Protein AF-A0A1V6QEX6-F1 (afdb_monomer_lite)

pLDDT: mean 84.89, std 13.39, range [43.25, 97.44]

Sequence (81 aa):
MASFDTEVEGDLEKSTLGSTDQCNVSYVCPSFHSGFSIETALRAYNLTAGLNAAAGSEDAYLQCLASARGMTCAAGKILSA

Organism: NCBI:txid416450

Radius of gyration: 14.77 Å; chains: 1; bounding box: 36×24×41 Å

Secondary structure (DSSP, 8-state):
---TT------SS-PPP---TTHHHHTTS------------TT--TTSHHHHHHHTSHHHHHHHHHHHHHHHHHHHHHH--

Structure (mmCIF, N/CA/C/O backbone):
data_AF-A0A1V6QEX6-F1
#
_entry.id   AF-A0A1V6QEX6-F1
#
loop_
_atom_site.group_PDB
_atom_site.id
_atom_site.type_symbol
_atom_site.label_atom_id
_atom_site.label_alt_id
_atom_site.label_comp_id
_atom_site.label_asym_id
_atom_site.label_entity_id
_atom_site.label_seq_id
_atom_site.pdbx_PDB_ins_code
_atom_site.Cartn_x
_atom_site.Cartn_y
_atom_site.Cartn_z
_atom_site.occupancy
_atom_site.B_iso_or_equiv
_atom_site.auth_seq_id
_atom_site.auth_comp_id
_atom_site.auth_asym_id
_atom_site.auth_atom_id
_atom_site.pdbx_PDB_model_num
ATOM 1 N N . MET A 1 1 ? 15.875 -4.220 8.774 1.00 43.47 1 MET A N 1
ATOM 2 C CA . MET A 1 1 ? 14.559 -4.787 9.161 1.00 43.47 1 MET A CA 1
ATOM 3 C C . MET A 1 1 ? 13.833 -3.751 10.009 1.00 43.47 1 MET A C 1
ATOM 5 O O . MET A 1 1 ? 14.373 -3.380 11.037 1.00 43.47 1 MET A O 1
ATOM 9 N N . ALA A 1 2 ? 12.671 -3.259 9.575 1.00 43.25 2 ALA A N 1
ATOM 10 C CA . ALA A 1 2 ? 11.893 -2.241 10.299 1.00 43.25 2 ALA A CA 1
ATOM 11 C C . ALA A 1 2 ? 11.268 -2.795 11.609 1.00 43.25 2 ALA A C 1
ATOM 13 O O . ALA A 1 2 ? 10.724 -3.904 11.595 1.00 43.25 2 ALA A O 1
ATOM 14 N N . SER A 1 3 ? 11.380 -2.063 12.723 1.00 56.47 3 SER A N 1
ATOM 15 C CA . SER A 1 3 ? 10.761 -2.346 14.036 1.00 56.47 3 SER A CA 1
ATOM 16 C C . SER A 1 3 ? 9.394 -1.652 14.175 1.00 56.47 3 SER A C 1
ATOM 18 O O . SER A 1 3 ? 9.005 -0.883 13.296 1.00 56.47 3 SER A O 1
ATOM 20 N N . PHE A 1 4 ? 8.665 -1.896 15.273 1.00 54.88 4 PHE A N 1
ATOM 21 C CA . PHE A 1 4 ? 7.417 -1.178 15.601 1.00 54.88 4 PHE A CA 1
ATOM 22 C C . PHE A 1 4 ? 7.582 0.351 15.641 1.00 54.88 4 PHE A C 1
ATOM 24 O O . PHE A 1 4 ? 6.624 1.070 15.372 1.00 54.88 4 PHE A O 1
ATOM 31 N N . ASP A 1 5 ? 8.797 0.825 15.911 1.00 65.62 5 ASP A N 1
ATOM 32 C CA . ASP A 1 5 ? 9.146 2.246 15.994 1.00 65.62 5 ASP A CA 1
ATOM 33 C C . ASP A 1 5 ? 9.554 2.841 14.640 1.00 65.62 5 ASP A C 1
ATOM 35 O O . ASP A 1 5 ? 10.077 3.950 14.576 1.00 65.62 5 ASP A O 1
ATOM 39 N N . THR A 1 6 ? 9.366 2.103 13.542 1.00 70.56 6 THR A N 1
ATOM 40 C CA . THR A 1 6 ? 9.676 2.629 12.211 1.00 70.56 6 THR A CA 1
ATOM 41 C C . THR A 1 6 ? 8.671 3.716 11.867 1.00 70.56 6 THR A C 1
ATOM 43 O O . THR A 1 6 ? 7.493 3.428 11.643 1.00 70.56 6 THR A O 1
ATOM 46 N N . GLU A 1 7 ? 9.142 4.958 11.816 1.00 64.19 7 GLU A N 1
ATOM 47 C CA . GLU A 1 7 ? 8.345 6.074 11.327 1.00 64.19 7 GLU A CA 1
ATOM 48 C C . GLU A 1 7 ? 8.051 5.878 9.838 1.00 64.19 7 GLU A C 1
ATOM 50 O O . GLU A 1 7 ? 8.947 5.657 9.022 1.00 64.19 7 GLU A O 1
ATOM 55 N N . VAL A 1 8 ? 6.765 5.922 9.502 1.00 62.19 8 VAL A N 1
ATOM 56 C CA . VAL A 1 8 ? 6.284 5.947 8.123 1.00 62.19 8 VAL A CA 1
ATOM 57 C C . VAL A 1 8 ? 5.807 7.367 7.867 1.00 62.19 8 VAL A C 1
ATOM 59 O O . VAL A 1 8 ? 4.872 7.829 8.522 1.00 62.19 8 VAL A O 1
ATOM 62 N N . GLU A 1 9 ? 6.472 8.068 6.951 1.00 62.31 9 GLU A N 1
ATOM 63 C CA . GLU A 1 9 ? 6.090 9.424 6.564 1.00 62.31 9 GLU A CA 1
ATOM 64 C C . GLU A 1 9 ? 4.729 9.392 5.855 1.00 62.31 9 GLU A C 1
ATOM 66 O O . GLU A 1 9 ? 4.535 8.670 4.875 1.00 62.31 9 GLU A O 1
ATOM 71 N N . GLY A 1 10 ? 3.764 10.142 6.389 1.00 57.00 10 GLY A N 1
ATOM 72 C CA . GLY A 1 10 ? 2.429 10.279 5.819 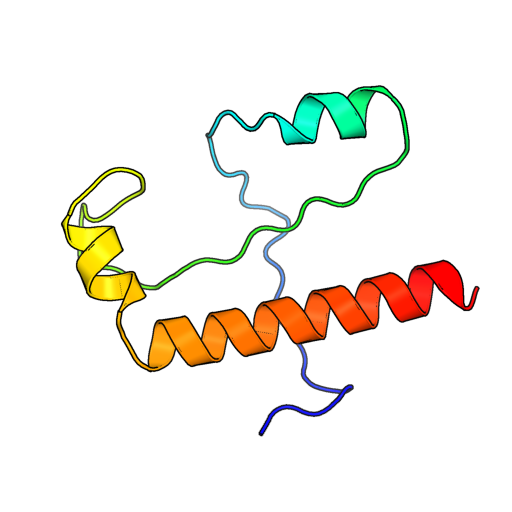1.00 57.00 10 GLY A CA 1
ATOM 73 C C . GLY A 1 10 ? 2.254 11.655 5.189 1.00 57.00 10 GLY A C 1
ATOM 74 O O . GLY A 1 10 ? 2.412 12.665 5.869 1.00 57.00 10 GLY A O 1
ATOM 75 N N . ASP A 1 11 ? 1.876 11.696 3.914 1.00 66.25 11 ASP A N 1
ATOM 76 C CA . ASP A 1 11 ? 1.458 12.925 3.239 1.00 66.25 11 ASP A CA 1
ATOM 77 C C . ASP A 1 11 ? -0.068 13.056 3.346 1.00 66.25 11 ASP A C 1
ATOM 79 O O . ASP A 1 11 ? -0.813 12.322 2.695 1.00 66.25 11 ASP A O 1
ATOM 83 N N . LEU A 1 12 ? -0.529 13.957 4.217 1.00 64.81 12 LEU A N 1
ATOM 84 C CA . LEU A 1 12 ? -1.957 14.200 4.457 1.00 64.81 12 LEU A CA 1
ATOM 85 C C . LEU A 1 12 ? -2.556 15.259 3.519 1.00 64.81 12 LEU A C 1
ATOM 87 O O . LEU A 1 12 ? -3.773 15.439 3.510 1.00 64.81 12 LEU A O 1
ATOM 91 N N . GLU A 1 13 ? -1.728 15.968 2.749 1.00 69.25 13 GLU A N 1
ATOM 92 C CA . GLU A 1 13 ? -2.177 17.060 1.879 1.00 69.25 13 GLU A CA 1
ATOM 93 C C . GLU A 1 13 ? -2.406 16.602 0.434 1.00 69.25 13 GLU A C 1
ATOM 95 O O . GLU A 1 13 ? -3.176 17.222 -0.306 1.00 69.25 13 GLU A O 1
ATOM 100 N N . LYS A 1 14 ? -1.794 15.487 0.018 1.00 66.50 14 LYS A N 1
ATOM 101 C CA . LYS A 1 14 ? -2.021 14.908 -1.310 1.00 66.50 14 LYS A CA 1
ATOM 102 C C . LYS A 1 14 ? -3.214 13.955 -1.332 1.00 66.50 14 LYS A C 1
ATOM 104 O O . LYS A 1 14 ? -3.167 12.836 -0.832 1.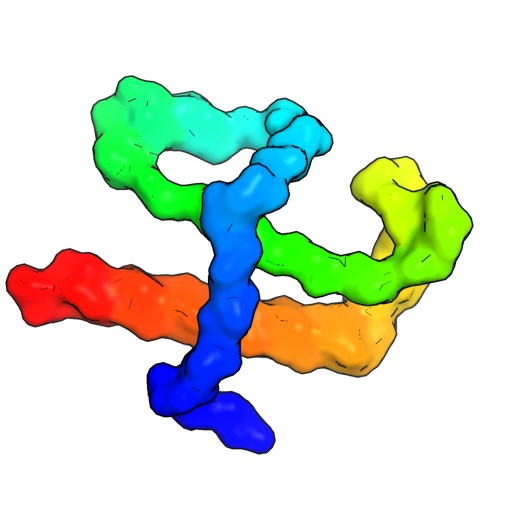00 66.50 14 LYS A O 1
ATOM 109 N N . SER A 1 15 ? -4.267 14.368 -2.036 1.00 63.94 15 SER A N 1
ATOM 110 C CA . SER A 1 15 ? -5.347 13.473 -2.459 1.00 63.94 15 SER A CA 1
ATOM 111 C C . SER A 1 15 ? -4.979 12.776 -3.772 1.00 63.94 15 SER A C 1
ATOM 113 O O . SER A 1 15 ? -4.524 13.416 -4.723 1.00 63.94 15 SER A O 1
ATOM 115 N N . THR A 1 16 ? -5.189 11.461 -3.839 1.00 69.88 16 THR A N 1
ATOM 116 C CA . THR A 1 16 ? -5.096 10.699 -5.088 1.00 69.88 16 THR A CA 1
ATOM 117 C C . THR A 1 16 ? -6.474 10.596 -5.736 1.00 69.88 16 THR A C 1
ATOM 119 O O . THR A 1 16 ? -7.476 10.317 -5.081 1.00 69.88 16 THR A O 1
ATOM 122 N N . LEU A 1 17 ? -6.533 10.835 -7.047 1.00 74.25 17 LEU A N 1
ATOM 123 C CA . LEU A 1 17 ? -7.750 10.632 -7.826 1.00 74.25 17 LEU A CA 1
ATOM 124 C C . LEU A 1 17 ? -7.842 9.157 -8.226 1.00 74.25 17 LEU A C 1
ATOM 126 O O . LEU A 1 17 ? -6.950 8.629 -8.889 1.00 74.25 17 LEU A O 1
ATOM 130 N N . GLY A 1 18 ? -8.929 8.497 -7.842 1.00 79.12 18 GLY A N 1
ATOM 131 C CA . GLY A 1 18 ? -9.193 7.105 -8.185 1.00 79.12 18 GLY A CA 1
ATOM 132 C C . GLY A 1 18 ? -10.500 6.630 -7.567 1.00 79.12 18 GLY A C 1
ATOM 133 O O . GLY A 1 18 ? -10.875 7.070 -6.482 1.00 79.12 18 GLY A O 1
ATOM 134 N N . SER A 1 19 ? -11.218 5.751 -8.264 1.00 86.62 19 SER A N 1
ATOM 135 C CA . SER A 1 19 ? -12.373 5.066 -7.690 1.00 86.62 19 SER A CA 1
ATOM 136 C C . SER A 1 19 ? -11.929 3.789 -6.981 1.00 86.62 19 SER A C 1
ATOM 138 O O . SER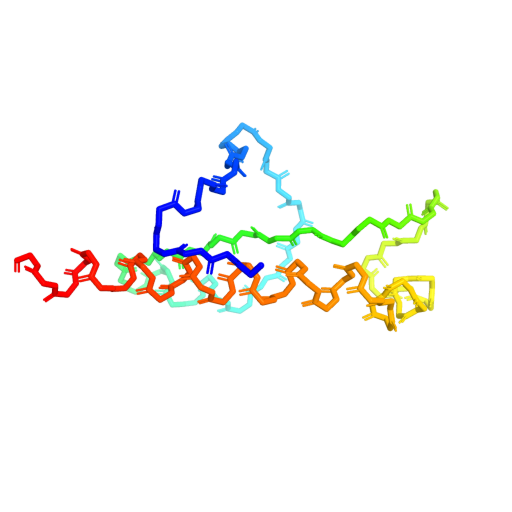 A 1 19 ? -11.055 3.062 -7.449 1.00 86.62 19 SER A O 1
ATOM 140 N N . THR A 1 20 ? -12.548 3.515 -5.839 1.00 90.69 20 THR A N 1
ATOM 141 C CA . THR A 1 20 ? -12.313 2.330 -5.013 1.00 90.69 20 THR A CA 1
ATOM 142 C C . THR A 1 20 ? -13.638 1.910 -4.393 1.00 90.69 20 THR A C 1
ATOM 144 O O . THR A 1 20 ? -14.435 2.753 -3.976 1.00 90.69 20 THR A O 1
ATOM 147 N N . ASP A 1 21 ? -13.888 0.607 -4.342 1.00 94.94 21 ASP A N 1
ATOM 148 C CA . ASP A 1 21 ? -15.052 0.043 -3.662 1.00 94.94 21 ASP A CA 1
ATOM 149 C C . ASP A 1 21 ? -14.940 0.134 -2.135 1.00 94.94 21 ASP A C 1
ATOM 151 O O . ASP A 1 21 ? -15.958 0.015 -1.453 1.00 94.94 21 ASP A O 1
ATOM 155 N N . GLN A 1 22 ? -13.763 0.469 -1.589 1.00 93.50 22 GLN A N 1
ATOM 156 C CA . GLN A 1 22 ? -13.601 0.733 -0.160 1.00 93.50 22 GLN A CA 1
ATOM 157 C C . GLN A 1 22 ? -14.436 1.926 0.325 1.00 93.50 22 GLN A C 1
ATOM 159 O O . GLN A 1 22 ? -14.810 1.991 1.499 1.00 93.50 22 GLN A O 1
ATOM 164 N N . CYS A 1 23 ? -14.819 2.834 -0.578 1.00 89.31 23 CYS A N 1
ATOM 165 C CA . CYS A 1 23 ? -15.761 3.897 -0.247 1.00 89.31 23 CYS A CA 1
ATOM 166 C C . CYS A 1 23 ? -17.104 3.343 0.256 1.00 89.31 23 CYS A C 1
ATOM 168 O O . CYS A 1 23 ? -17.711 3.948 1.137 1.00 89.31 23 CYS A O 1
ATOM 170 N N . ASN A 1 24 ? -17.545 2.172 -0.229 1.00 95.81 24 ASN A N 1
ATOM 171 C CA . ASN A 1 24 ? -18.777 1.530 0.241 1.00 95.81 24 ASN A CA 1
ATOM 172 C C . ASN A 1 24 ? -18.713 1.195 1.737 1.00 95.81 24 ASN A C 1
ATOM 174 O O . ASN A 1 24 ? -19.727 1.285 2.423 1.00 95.81 24 ASN A O 1
ATOM 178 N N . VAL A 1 25 ? -17.530 0.847 2.253 1.00 95.19 25 VAL A N 1
ATOM 179 C CA . VAL A 1 25 ? -17.322 0.582 3.683 1.00 95.19 25 VAL A CA 1
ATOM 180 C C . VAL A 1 25 ? -17.279 1.893 4.461 1.00 95.19 25 VAL A C 1
ATOM 182 O O . VAL A 1 25 ? -17.998 2.042 5.450 1.00 95.19 25 VAL A O 1
ATOM 185 N N . SER A 1 26 ? -16.525 2.886 3.976 1.00 94.19 26 SER A N 1
ATOM 186 C CA . SER A 1 26 ? -16.410 4.183 4.657 1.00 94.19 26 SER A CA 1
ATOM 187 C C . SER A 1 26 ? -17.708 4.993 4.690 1.00 94.19 26 SER A C 1
ATOM 189 O O . SER A 1 26 ? -17.835 5.895 5.513 1.00 94.19 26 SER A O 1
ATOM 191 N N . TYR A 1 27 ? -18.683 4.678 3.832 1.00 94.06 27 TYR A N 1
ATOM 192 C CA . TYR A 1 27 ? -20.036 5.234 3.919 1.00 94.06 27 TYR A CA 1
ATOM 193 C C . TYR A 1 27 ? -20.844 4.688 5.102 1.00 94.06 27 TYR A C 1
ATOM 195 O O . TYR A 1 27 ? -21.751 5.367 5.581 1.00 94.06 27 TYR A O 1
ATOM 203 N N . VAL A 1 28 ? -20.554 3.466 5.551 1.00 97.44 28 VAL A N 1
ATOM 204 C CA . VAL A 1 28 ? -21.346 2.763 6.570 1.00 97.44 28 VAL A CA 1
ATOM 205 C C . VAL A 1 28 ? -20.759 2.948 7.966 1.00 97.44 28 VAL A C 1
ATOM 207 O O . VAL A 1 28 ? -21.509 3.014 8.940 1.00 97.44 28 VAL A O 1
ATOM 210 N N . CYS A 1 29 ? -19.435 3.040 8.091 1.00 95.31 29 CYS A N 1
ATOM 211 C CA . CYS A 1 29 ? -18.780 3.174 9.388 1.00 95.31 29 CYS A CA 1
ATOM 212 C C . CYS A 1 29 ? -17.489 4.003 9.324 1.00 95.31 29 CYS A C 1
ATOM 214 O O . CYS A 1 29 ? -16.872 4.117 8.257 1.00 95.31 29 CYS A O 1
ATOM 216 N N . PRO A 1 30 ? -17.037 4.546 10.476 1.00 92.75 30 PRO A N 1
ATOM 217 C CA . PRO A 1 30 ? -15.707 5.129 10.585 1.00 92.75 30 PRO A CA 1
ATOM 218 C C . PRO A 1 30 ? -14.660 4.157 10.041 1.00 92.75 30 PRO A C 1
ATOM 220 O O . PRO A 1 30 ? -14.578 3.010 10.474 1.00 92.75 30 PRO A O 1
ATOM 223 N N . SER A 1 31 ? -13.894 4.621 9.061 1.00 91.25 31 SER A N 1
ATOM 224 C CA . SER A 1 31 ? -12.968 3.793 8.296 1.00 91.25 31 SER A CA 1
ATOM 225 C C . SER A 1 31 ? -11.640 4.509 8.112 1.00 91.25 31 SER A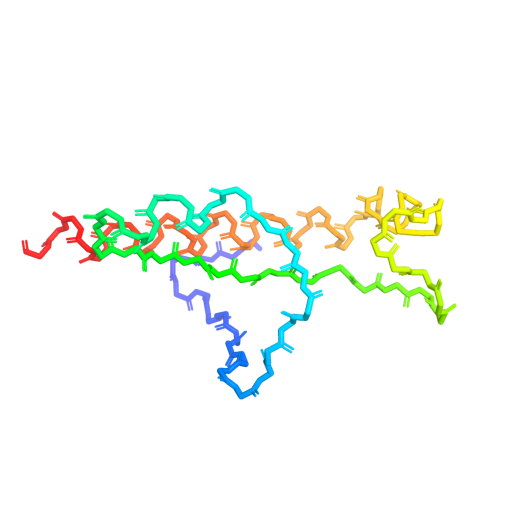 C 1
ATOM 227 O O . SER A 1 31 ? -11.582 5.737 8.053 1.00 91.25 31 SER A O 1
ATOM 229 N N . PHE A 1 32 ? -10.576 3.723 7.977 1.00 87.75 32 PHE A N 1
ATOM 230 C CA . PHE A 1 32 ? -9.240 4.196 7.642 1.00 87.75 32 PHE A CA 1
ATOM 231 C C . PHE A 1 32 ? -8.820 3.588 6.302 1.00 87.75 32 PHE A C 1
ATOM 233 O O . PHE A 1 32 ? -8.843 2.368 6.144 1.00 87.75 32 PHE A O 1
ATOM 240 N N . HIS A 1 33 ? -8.465 4.436 5.335 1.00 87.69 33 HIS A N 1
ATOM 241 C CA . HIS A 1 33 ? -8.000 4.025 4.011 1.00 87.69 33 HIS A CA 1
ATOM 242 C C . HIS A 1 33 ? -6.722 4.794 3.666 1.00 87.69 33 HIS A C 1
ATOM 244 O O . HIS A 1 33 ? -6.773 5.880 3.094 1.00 87.69 33 HIS A O 1
ATOM 250 N N . SER A 1 34 ? -5.574 4.255 4.074 1.00 82.56 34 SER A N 1
ATOM 251 C CA . SER A 1 34 ? -4.273 4.810 3.707 1.00 82.56 34 SER A CA 1
ATOM 252 C C . SER A 1 34 ? -3.862 4.383 2.300 1.00 82.56 34 SER A C 1
ATOM 254 O O . SER A 1 34 ? -4.225 3.308 1.822 1.00 82.56 34 SER A O 1
ATOM 256 N N . GLY A 1 35 ? -3.073 5.234 1.646 1.00 82.88 35 GLY A N 1
ATOM 257 C CA . GLY A 1 35 ? -2.357 4.891 0.423 1.00 82.88 35 GLY A CA 1
ATOM 258 C C . GLY A 1 35 ? -0.905 4.523 0.717 1.00 82.88 35 GLY A C 1
ATOM 259 O O . GLY A 1 35 ? -0.325 4.970 1.704 1.00 82.88 35 GLY A O 1
ATOM 260 N N . PHE A 1 36 ? -0.306 3.741 -0.174 1.00 86.81 36 PHE A N 1
ATOM 261 C CA . PHE A 1 36 ? 1.144 3.661 -0.324 1.00 86.81 36 PHE A CA 1
ATOM 262 C C . PHE A 1 36 ? 1.474 3.741 -1.815 1.00 86.81 36 PHE A C 1
ATOM 264 O O . PHE A 1 36 ? 0.637 3.407 -2.657 1.00 86.81 36 PHE A O 1
ATOM 271 N N . SER A 1 37 ? 2.680 4.194 -2.133 1.00 87.19 37 SER A N 1
ATOM 272 C CA . SER A 1 37 ? 3.125 4.400 -3.509 1.00 87.19 37 SER A CA 1
ATOM 273 C C . SER A 1 37 ? 4.278 3.466 -3.828 1.00 87.19 37 SER A C 1
ATOM 275 O O . SER A 1 37 ? 5.067 3.147 -2.946 1.00 87.19 37 SER A O 1
ATOM 277 N N . ILE A 1 38 ? 4.367 3.064 -5.093 1.00 91.75 38 ILE A N 1
ATOM 278 C CA . ILE A 1 38 ? 5.541 2.411 -5.669 1.00 91.75 38 ILE A CA 1
ATOM 279 C C . ILE A 1 38 ? 6.211 3.441 -6.570 1.00 91.75 38 ILE A C 1
ATOM 281 O O . ILE A 1 38 ? 5.536 4.089 -7.375 1.00 91.75 38 ILE A O 1
ATOM 285 N N . GLU A 1 39 ? 7.525 3.592 -6.441 1.00 90.88 39 GLU A N 1
ATOM 286 C CA . GLU A 1 39 ? 8.290 4.466 -7.326 1.00 90.88 39 GLU A CA 1
ATOM 287 C C . GLU A 1 39 ? 8.316 3.895 -8.745 1.00 90.88 39 GLU A C 1
ATOM 289 O O . GLU A 1 39 ? 8.565 2.709 -8.968 1.00 90.88 39 GLU A O 1
ATOM 294 N N . THR A 1 40 ? 8.028 4.746 -9.725 1.00 93.12 40 THR A N 1
ATOM 295 C CA . THR A 1 40 ? 7.866 4.334 -11.121 1.00 93.12 40 THR A CA 1
ATOM 296 C C . THR A 1 40 ? 8.536 5.313 -12.076 1.00 93.12 40 THR A C 1
ATOM 298 O O . THR A 1 40 ? 8.788 6.474 -11.757 1.00 93.12 40 THR A O 1
ATOM 301 N N . ALA A 1 41 ? 8.822 4.845 -13.293 1.00 91.50 41 ALA A N 1
ATOM 302 C CA . ALA A 1 41 ? 9.270 5.720 -14.368 1.00 91.50 41 ALA A CA 1
ATOM 303 C C . ALA A 1 41 ? 8.166 6.716 -14.782 1.00 91.50 41 ALA A C 1
ATOM 305 O O . ALA A 1 41 ? 6.973 6.486 -14.578 1.00 91.50 41 ALA A O 1
ATOM 306 N N . LEU A 1 42 ? 8.552 7.815 -15.437 1.00 92.19 42 LEU A N 1
ATOM 307 C CA . LEU A 1 42 ? 7.598 8.819 -15.913 1.00 92.19 42 LEU A CA 1
ATOM 308 C C . LEU A 1 42 ? 6.497 8.169 -16.778 1.00 92.19 42 LEU A C 1
ATOM 310 O O . LEU A 1 42 ? 6.786 7.456 -17.738 1.00 92.19 42 LEU A O 1
ATOM 314 N N . ARG A 1 43 ? 5.228 8.480 -16.475 1.00 88.62 43 ARG A N 1
ATOM 315 C CA . ARG A 1 43 ? 4.013 7.944 -17.134 1.00 88.62 43 ARG A CA 1
ATOM 316 C C . ARG A 1 43 ? 3.729 6.451 -16.888 1.00 88.62 43 ARG A C 1
ATOM 318 O O . ARG A 1 43 ? 2.847 5.909 -17.551 1.00 88.62 43 ARG A O 1
ATOM 325 N N . ALA A 1 44 ? 4.398 5.798 -15.940 1.00 93.25 44 ALA A N 1
ATOM 326 C CA . ALA A 1 44 ? 4.053 4.450 -15.490 1.00 93.25 44 ALA A CA 1
ATOM 327 C C . ALA A 1 44 ? 3.139 4.517 -14.253 1.00 93.25 44 ALA A C 1
ATOM 329 O O . ALA A 1 44 ? 3.595 4.495 -13.122 1.00 93.25 44 ALA A O 1
ATOM 330 N N . TYR A 1 45 ? 1.830 4.626 -14.472 1.00 90.00 45 TYR A N 1
ATOM 331 C CA . TYR A 1 45 ? 0.819 4.752 -13.412 1.00 90.00 45 TYR A CA 1
ATOM 332 C C . TYR A 1 45 ? -0.078 3.507 -13.336 1.00 90.00 45 TYR A C 1
ATOM 334 O O . TYR A 1 45 ? 0.151 2.511 -14.031 1.00 90.00 45 TYR A O 1
ATOM 342 N N . ASN A 1 46 ? -1.110 3.560 -12.490 1.00 90.25 46 ASN A N 1
ATOM 343 C CA . ASN A 1 46 ? -2.128 2.516 -12.371 1.00 90.25 46 ASN A CA 1
ATOM 344 C C . ASN A 1 46 ? -2.627 2.042 -13.743 1.00 90.25 46 ASN A C 1
ATOM 346 O O . ASN A 1 46 ? -2.829 2.842 -14.651 1.00 90.25 46 ASN A 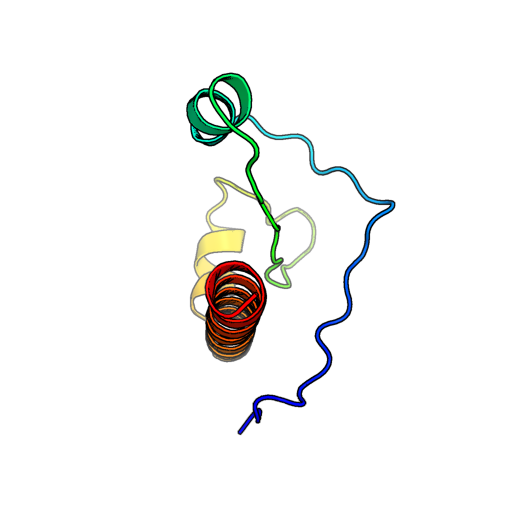O 1
ATOM 350 N N . LEU A 1 47 ? -2.855 0.734 -13.877 1.00 91.06 47 LEU A N 1
ATOM 351 C CA . LEU A 1 47 ? -3.340 0.104 -15.114 1.00 91.06 47 LEU A CA 1
ATOM 352 C C . LEU A 1 47 ? -2.356 0.156 -16.301 1.00 91.06 47 LEU A C 1
ATOM 354 O O . LEU A 1 47 ? -2.754 -0.079 -17.440 1.00 91.06 47 LEU A O 1
ATOM 358 N N . THR A 1 48 ? -1.068 0.419 -16.061 1.00 95.69 48 THR A N 1
ATOM 359 C CA . THR A 1 48 ? -0.027 0.346 -17.098 1.00 95.69 48 THR A CA 1
ATOM 360 C C . THR A 1 48 ? 0.915 -0.839 -16.878 1.00 95.69 48 THR A C 1
ATOM 362 O O . THR A 1 48 ? 1.176 -1.254 -15.748 1.00 95.69 48 THR A O 1
ATOM 365 N N . ALA A 1 49 ? 1.500 -1.359 -17.962 1.00 95.88 49 ALA A N 1
ATOM 366 C CA . ALA A 1 49 ? 2.547 -2.381 -17.877 1.00 95.88 49 ALA A CA 1
ATOM 367 C C . ALA A 1 49 ? 3.813 -1.876 -17.154 1.00 95.88 49 ALA A C 1
ATOM 369 O O . ALA A 1 49 ? 4.533 -2.667 -16.549 1.00 95.88 49 ALA A O 1
ATOM 370 N N . GLY A 1 50 ? 4.063 -0.561 -17.185 1.00 95.12 50 GLY A N 1
ATOM 371 C CA . GLY A 1 50 ? 5.185 0.060 -16.483 1.00 95.12 50 GLY A CA 1
ATOM 372 C C . GLY A 1 50 ? 5.070 -0.065 -14.964 1.00 95.12 50 GLY A C 1
ATOM 373 O O . GLY A 1 50 ? 6.048 -0.433 -14.317 1.00 95.12 50 GLY A O 1
ATOM 374 N N . LEU A 1 51 ? 3.873 0.150 -14.401 1.00 94.81 51 LEU A N 1
ATOM 375 C CA . LEU A 1 51 ? 3.640 -0.093 -12.974 1.00 94.81 51 LEU A CA 1
ATOM 376 C C . LEU A 1 51 ? 3.837 -1.571 -12.628 1.00 94.81 51 LEU A C 1
ATOM 378 O O . LEU A 1 51 ? 4.458 -1.870 -11.618 1.00 94.81 51 LEU A O 1
ATOM 382 N N . ASN A 1 52 ? 3.362 -2.495 -13.470 1.00 95.19 52 ASN A N 1
ATOM 383 C CA . ASN A 1 52 ? 3.545 -3.928 -13.225 1.00 95.19 52 ASN A CA 1
ATOM 384 C C . ASN A 1 52 ? 5.031 -4.322 -13.157 1.00 95.19 52 ASN A C 1
ATOM 386 O O . ASN A 1 52 ? 5.425 -5.104 -12.298 1.00 95.19 52 ASN A O 1
ATOM 390 N N . ALA A 1 53 ? 5.866 -3.753 -14.031 1.00 95.19 53 ALA A N 1
ATOM 391 C CA . ALA A 1 53 ? 7.309 -3.972 -13.979 1.00 95.19 53 ALA A CA 1
ATOM 392 C C . ALA A 1 53 ? 7.932 -3.407 -12.689 1.00 95.19 53 ALA A C 1
ATOM 394 O O . ALA A 1 53 ? 8.712 -4.096 -12.038 1.00 95.19 53 ALA A O 1
ATOM 395 N N . ALA A 1 54 ? 7.555 -2.187 -12.291 1.00 95.94 54 ALA A N 1
ATOM 396 C CA . ALA A 1 54 ? 8.045 -1.562 -11.061 1.00 95.94 54 ALA A CA 1
ATOM 397 C C . ALA A 1 54 ? 7.584 -2.299 -9.791 1.00 95.94 54 ALA A C 1
ATOM 399 O O . ALA A 1 54 ? 8.357 -2.458 -8.849 1.00 95.94 54 ALA A O 1
ATOM 400 N N . ALA A 1 55 ? 6.355 -2.818 -9.784 1.00 95.62 55 ALA A N 1
ATOM 401 C CA . ALA A 1 55 ? 5.803 -3.600 -8.681 1.00 95.62 55 ALA A CA 1
ATOM 402 C C . ALA A 1 55 ? 6.543 -4.928 -8.448 1.00 95.62 55 ALA A C 1
ATOM 404 O O . ALA A 1 55 ? 6.496 -5.464 -7.345 1.00 95.62 55 ALA A O 1
ATOM 405 N N . GLY A 1 56 ? 7.248 -5.444 -9.461 1.00 95.25 56 GLY A N 1
ATOM 406 C CA . GLY A 1 56 ? 8.108 -6.623 -9.340 1.00 95.25 56 GLY A CA 1
ATOM 407 C C . GLY A 1 56 ? 9.492 -6.352 -8.738 1.00 95.25 56 GLY A C 1
ATOM 408 O O . GLY A 1 56 ? 10.289 -7.282 -8.641 1.00 95.25 56 GLY A O 1
ATOM 409 N N . SER A 1 57 ? 9.811 -5.104 -8.379 1.00 96.06 57 SER A N 1
ATOM 410 C CA . SER A 1 57 ? 11.113 -4.734 -7.813 1.00 96.06 57 SER A CA 1
ATOM 411 C C . SER A 1 57 ? 11.245 -5.083 -6.325 1.00 96.06 57 SER A C 1
ATOM 413 O O . SER A 1 57 ? 10.258 -5.196 -5.596 1.00 96.06 57 SER A O 1
ATOM 415 N N . GLU A 1 58 ? 12.490 -5.213 -5.856 1.00 95.94 58 GLU A N 1
ATOM 416 C CA . GLU A 1 58 ? 12.785 -5.406 -4.430 1.00 95.94 58 GLU A CA 1
ATOM 417 C C . GLU A 1 58 ? 12.338 -4.202 -3.585 1.00 95.94 58 GLU A C 1
ATOM 419 O O . GLU A 1 58 ? 11.777 -4.385 -2.505 1.00 95.94 58 GLU A O 1
ATOM 424 N N . ASP A 1 59 ? 12.485 -2.980 -4.100 1.00 93.19 59 ASP A N 1
ATOM 425 C CA . ASP A 1 59 ? 12.045 -1.766 -3.406 1.00 93.19 59 ASP A CA 1
ATOM 426 C C . ASP A 1 59 ? 10.526 -1.753 -3.197 1.00 93.19 59 ASP A C 1
ATOM 428 O O . ASP A 1 59 ? 10.056 -1.488 -2.087 1.00 93.19 59 ASP A O 1
ATOM 432 N N . ALA A 1 60 ? 9.747 -2.123 -4.221 1.00 94.62 60 ALA A N 1
ATOM 433 C CA . ALA A 1 60 ? 8.296 -2.255 -4.100 1.00 94.62 60 ALA A CA 1
ATOM 434 C C . ALA A 1 60 ? 7.904 -3.319 -3.060 1.00 94.62 60 ALA A C 1
ATOM 436 O O . ALA A 1 60 ? 6.967 -3.121 -2.281 1.00 94.62 60 ALA A O 1
ATOM 437 N N . TYR A 1 61 ? 8.646 -4.430 -2.994 1.00 94.94 61 TYR A N 1
ATOM 438 C CA . TYR A 1 61 ? 8.453 -5.454 -1.966 1.00 94.94 61 TYR A CA 1
ATOM 439 C C . TYR A 1 61 ? 8.734 -4.918 -0.553 1.00 94.94 61 TYR A C 1
ATOM 441 O O . TYR A 1 61 ? 7.924 -5.115 0.358 1.00 94.94 61 TYR A O 1
ATOM 449 N N . LEU A 1 62 ? 9.841 -4.198 -0.355 1.00 93.44 62 LEU A N 1
ATOM 450 C CA . LEU A 1 62 ? 10.190 -3.605 0.939 1.00 93.44 62 LEU A CA 1
ATOM 451 C C . LEU A 1 62 ? 9.177 -2.537 1.375 1.00 93.44 62 LEU A C 1
ATOM 453 O O . LEU A 1 62 ? 8.793 -2.503 2.548 1.00 93.44 62 LEU A O 1
ATOM 457 N N . GLN A 1 63 ? 8.692 -1.716 0.443 1.00 90.75 63 GLN A N 1
ATOM 458 C CA . GLN A 1 63 ? 7.627 -0.742 0.696 1.00 90.75 63 GLN A CA 1
ATOM 459 C C . GLN A 1 63 ? 6.308 -1.424 1.074 1.00 90.75 63 GLN A C 1
ATOM 461 O O . GLN A 1 63 ? 5.657 -1.012 2.036 1.00 90.75 63 GLN A O 1
ATOM 466 N N . CYS A 1 64 ? 5.939 -2.512 0.393 1.00 92.94 64 CYS A N 1
ATOM 467 C CA . CYS A 1 64 ? 4.768 -3.317 0.743 1.00 92.94 64 CYS A CA 1
ATOM 468 C C . CYS A 1 64 ? 4.871 -3.870 2.175 1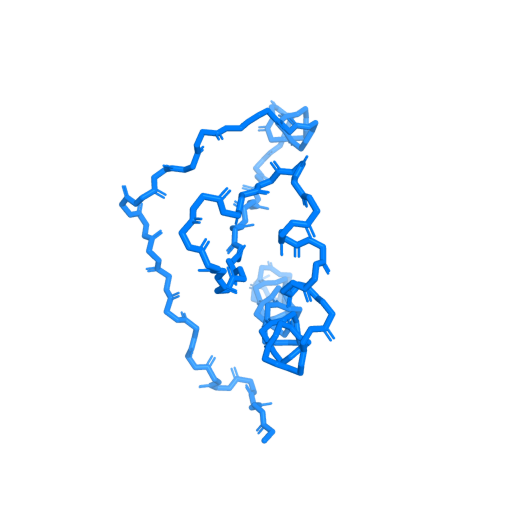.00 92.94 64 CYS A C 1
ATOM 470 O O . CYS A 1 64 ? 3.932 -3.744 2.966 1.00 92.94 64 CYS A O 1
ATOM 472 N N . LEU A 1 65 ? 6.037 -4.404 2.560 1.00 94.06 65 LEU A N 1
ATOM 473 C CA . LEU A 1 65 ? 6.278 -4.870 3.929 1.00 94.06 65 LEU A CA 1
ATOM 474 C C . LEU A 1 65 ? 6.170 -3.745 4.964 1.00 94.06 65 LEU A C 1
ATOM 476 O O . LEU A 1 65 ? 5.612 -3.962 6.042 1.00 94.06 65 LEU A O 1
ATOM 480 N N . ALA A 1 66 ? 6.704 -2.559 4.667 1.00 90.19 66 ALA A N 1
ATOM 481 C CA . ALA A 1 66 ? 6.591 -1.398 5.548 1.00 90.19 66 ALA A CA 1
ATOM 482 C C . ALA A 1 66 ? 5.126 -0.968 5.721 1.00 90.19 66 ALA A C 1
ATOM 484 O O . ALA A 1 66 ? 4.675 -0.775 6.850 1.00 90.19 66 ALA A O 1
ATOM 485 N N . SER A 1 67 ? 4.363 -0.920 4.626 1.00 91.12 67 SER A N 1
ATOM 486 C CA . SER A 1 67 ? 2.930 -0.604 4.639 1.00 91.12 67 SER A CA 1
ATOM 487 C C . SER A 1 67 ? 2.127 -1.608 5.478 1.00 91.12 67 SER A C 1
ATOM 489 O O . SER A 1 67 ? 1.379 -1.217 6.375 1.00 91.12 67 SER A O 1
ATOM 491 N N . ALA A 1 68 ? 2.358 -2.913 5.292 1.00 91.69 68 ALA A N 1
ATOM 492 C CA . ALA A 1 68 ? 1.690 -3.962 6.068 1.00 91.69 68 ALA A CA 1
ATOM 493 C C . ALA A 1 68 ? 1.981 -3.862 7.578 1.00 91.69 68 ALA A C 1
ATOM 495 O O . ALA A 1 68 ? 1.096 -4.063 8.418 1.00 91.69 68 ALA A O 1
ATOM 496 N N . ARG A 1 69 ? 3.220 -3.508 7.941 1.00 90.88 69 ARG A N 1
ATOM 497 C CA . ARG A 1 69 ? 3.603 -3.255 9.338 1.00 90.88 69 ARG A CA 1
ATOM 498 C C . ARG A 1 69 ? 2.897 -2.024 9.890 1.00 90.88 69 ARG A C 1
ATOM 500 O O . ARG A 1 69 ? 2.318 -2.112 10.968 1.00 90.88 69 ARG A O 1
ATOM 507 N N . GLY A 1 70 ? 2.869 -0.926 9.135 1.00 87.69 70 GLY A N 1
ATOM 508 C CA . GLY A 1 70 ? 2.140 0.289 9.503 1.00 87.69 70 GLY A CA 1
ATOM 509 C C . GLY A 1 70 ? 0.658 0.018 9.776 1.00 87.69 70 GLY A C 1
ATOM 510 O O . GLY A 1 70 ? 0.144 0.416 10.821 1.00 87.69 70 GLY A O 1
ATOM 511 N N . MET A 1 71 ? -0.004 -0.753 8.906 1.00 90.62 71 MET A N 1
ATOM 512 C CA . MET A 1 71 ? -1.397 -1.181 9.098 1.00 90.62 71 MET A CA 1
ATOM 513 C C . MET A 1 71 ? -1.588 -2.019 10.364 1.00 90.62 71 MET A C 1
ATOM 515 O O . MET A 1 71 ? -2.560 -1.823 11.093 1.00 90.62 71 MET A O 1
ATOM 519 N N . THR A 1 72 ? -0.644 -2.912 10.667 1.00 91.38 72 THR A N 1
ATOM 520 C CA . THR A 1 72 ? -0.673 -3.720 11.896 1.00 91.38 72 THR A CA 1
ATOM 521 C C . THR A 1 72 ? -0.546 -2.840 13.141 1.00 91.38 72 THR A C 1
ATOM 523 O O . THR A 1 72 ? -1.314 -2.998 14.090 1.00 91.38 72 THR A O 1
ATOM 526 N N . CYS A 1 73 ? 0.374 -1.872 13.134 1.00 89.19 73 CYS A N 1
ATOM 527 C CA . CYS A 1 73 ? 0.532 -0.908 14.223 1.00 89.19 73 CYS A CA 1
ATOM 528 C C . CYS A 1 73 ? -0.726 -0.049 14.414 1.00 89.19 73 CYS A C 1
ATOM 530 O O . CYS A 1 73 ? -1.154 0.166 15.548 1.00 89.19 73 CYS A O 1
ATOM 532 N N . ALA A 1 74 ? -1.326 0.432 13.320 1.00 87.81 74 ALA A N 1
ATOM 533 C CA . ALA A 1 74 ? -2.548 1.230 13.356 1.00 87.81 74 ALA A CA 1
ATOM 534 C C . ALA A 1 74 ? -3.718 0.437 13.952 1.00 87.81 74 ALA A C 1
ATOM 536 O O . ALA A 1 74 ? -4.352 0.901 14.898 1.00 87.81 74 ALA A O 1
ATOM 537 N N . ALA A 1 75 ? -3.950 -0.787 13.468 1.00 89.12 75 ALA A N 1
ATOM 538 C CA . ALA A 1 75 ? -4.975 -1.672 14.013 1.00 89.12 75 ALA A CA 1
ATOM 539 C C . ALA A 1 75 ? -4.734 -1.971 15.499 1.00 89.12 75 ALA A C 1
ATOM 541 O O . ALA A 1 75 ? -5.664 -1.879 16.294 1.00 89.12 75 ALA A O 1
ATOM 542 N N . GLY A 1 76 ? -3.485 -2.257 15.885 1.00 91.06 76 GLY A N 1
ATOM 543 C CA . GLY A 1 76 ? -3.104 -2.474 17.280 1.00 91.06 76 GLY A CA 1
ATOM 544 C C . GLY A 1 76 ? -3.492 -1.298 18.173 1.00 91.06 76 GLY A C 1
ATOM 545 O O . GLY A 1 76 ? -4.190 -1.500 19.157 1.00 91.06 76 GLY A O 1
ATOM 546 N N . LYS A 1 77 ? -3.132 -0.068 17.784 1.00 88.81 77 LYS A N 1
ATOM 547 C CA . LYS A 1 77 ? -3.480 1.152 18.535 1.00 88.81 77 LYS A CA 1
ATOM 548 C C . LYS A 1 77 ? -4.988 1.404 18.618 1.00 88.81 77 LYS A C 1
ATOM 550 O O . LYS A 1 77 ? -5.451 1.903 19.635 1.00 88.81 77 LYS A O 1
ATOM 555 N N . ILE A 1 78 ? -5.739 1.086 17.563 1.00 87.06 78 ILE A N 1
ATOM 556 C CA . ILE A 1 78 ? -7.200 1.254 17.533 1.00 87.06 78 ILE A CA 1
ATOM 557 C C . ILE A 1 78 ? -7.892 0.225 18.436 1.00 87.06 78 ILE A C 1
ATOM 559 O O . ILE A 1 78 ? -8.862 0.557 19.107 1.00 87.06 78 ILE A O 1
ATOM 563 N N . LEU A 1 79 ? -7.412 -1.021 18.441 1.00 88.69 79 LEU A N 1
ATOM 564 C CA . LEU A 1 79 ? -8.050 -2.135 19.149 1.00 88.69 79 LEU A CA 1
ATOM 565 C C . LEU A 1 79 ? -7.602 -2.283 20.606 1.00 88.69 79 LEU A C 1
ATOM 567 O O . LEU A 1 79 ? -8.320 -2.894 21.390 1.00 88.69 79 LEU A O 1
ATOM 571 N N . SER A 1 80 ? -6.418 -1.781 20.965 1.00 87.69 80 SER A N 1
ATOM 572 C CA . SER A 1 80 ? -5.901 -1.829 22.338 1.00 87.69 80 SER A CA 1
ATOM 573 C C . SER A 1 80 ? -6.295 -0.615 23.185 1.00 87.69 80 SER A C 1
ATOM 575 O O . SER A 1 80 ? -5.759 -0.464 24.283 1.00 87.69 80 SER A O 1
ATOM 577 N N . ALA A 1 81 ? -7.119 0.280 22.637 1.00 55.84 81 ALA A N 1
ATOM 578 C CA . ALA A 1 81 ? -7.627 1.465 23.319 1.00 55.84 81 ALA A CA 1
ATOM 579 C C . ALA A 1 81 ? -8.717 1.113 24.342 1.00 55.84 81 ALA A C 1
ATOM 581 O O . ALA A 1 81 ? -9.529 0.202 24.060 1.00 55.84 81 ALA A O 1
#

Foldseek 3Di:
DDDLPDDDDDDPPDDDDDDDPCVVVVVPDPDDDDDDDFDFDPPQDPPDVRVVVSCPDPSVVVSVVVVVSVVVSVVCVVVVD